Protein AF-A0A0A3ZST4-F1 (afdb_monomer)

Radius of gyration: 15.33 Å; Cα contacts (8 Å, |Δi|>4): 61; chains: 1; bounding box: 29×17×48 Å

Sequence (68 aa):
MSGIIFHGITAAVFLIMGLSAGAGLLFHGHEYTAGQFWNMVGLCVASGLAWLWAATQAKDAWYIMKSR

Nearest PDB structures (foldseek):
  7a0g-assembly1_DDD  TM=6.260E-01  e=1.932E+00  Serratia marcescens
  6tz9-assembly1_A  TM=8.528E-01  e=7.374E+00  Homo sapiens

Foldseek 3Di:
DVLLVVLVVQLVVLVVQLVVLVCCCVPPVVVDDPVSNVVSVVSNVVSVVSNVVSVVSSVVVVVVVVVD

pLDDT: mean 93.72, std 6.31, range [64.81, 97.94]

Mean predicted aligned error: 3.56 Å

Secondary structure (DSSP, 8-state):
-HHHHHHHHHHHHHHHHHHHHHHHHHHHGGGS-HHHHHHHHHHHHHHHHHHHHHHHHHHHHHHHHHT-

Organism: NCBI:txid371042

Structure (mmCIF, N/CA/C/O backbone):
data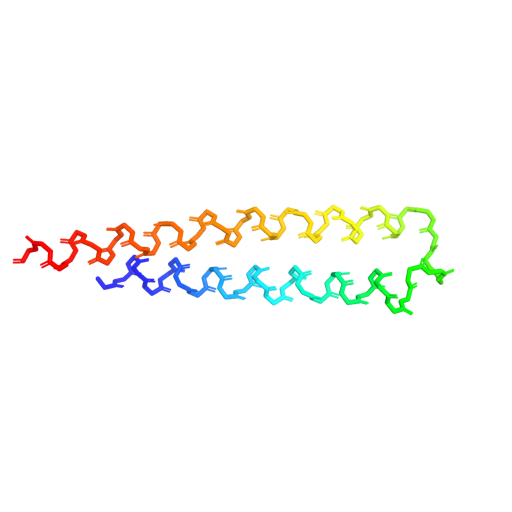_AF-A0A0A3ZST4-F1
#
_entry.id   AF-A0A0A3ZST4-F1
#
loop_
_atom_site.group_PDB
_atom_site.id
_atom_site.type_symbol
_atom_site.label_atom_id
_atom_site.label_alt_id
_atom_site.label_comp_id
_atom_site.label_asym_id
_atom_site.label_entity_id
_atom_site.label_seq_id
_atom_site.pdbx_PDB_ins_code
_atom_site.Cartn_x
_atom_site.Cartn_y
_atom_site.Cartn_z
_atom_site.occupancy
_atom_site.B_iso_or_equiv
_atom_site.auth_seq_id
_atom_site.auth_comp_id
_atom_site.auth_asym_id
_atom_site.auth_atom_id
_atom_site.pdbx_PDB_model_num
ATOM 1 N N . MET A 1 1 ? -18.859 -2.741 15.012 1.00 64.81 1 MET A N 1
ATOM 2 C CA . MET A 1 1 ? -19.150 -3.549 13.804 1.00 64.81 1 MET A CA 1
ATOM 3 C C . MET A 1 1 ? -18.992 -2.767 12.501 1.00 64.81 1 MET A C 1
ATOM 5 O O . MET A 1 1 ? -18.158 -3.177 11.708 1.00 64.81 1 MET A O 1
ATOM 9 N N . SER A 1 2 ? -19.694 -1.646 12.274 1.00 77.50 2 SER A N 1
ATOM 10 C CA . SER A 1 2 ? -19.604 -0.879 11.009 1.00 77.50 2 SER A CA 1
ATOM 11 C C . SER A 1 2 ? -18.181 -0.430 10.640 1.00 77.50 2 SER A C 1
ATOM 13 O O . SER A 1 2 ? -17.764 -0.629 9.505 1.00 77.50 2 SER A O 1
ATOM 15 N N . GLY A 1 3 ? -17.401 0.084 11.601 1.00 82.00 3 GLY A N 1
ATOM 16 C CA . GLY A 1 3 ? -16.004 0.482 11.363 1.00 82.00 3 GLY A CA 1
ATOM 17 C C . GLY A 1 3 ? -15.078 -0.686 10.998 1.00 82.00 3 GLY A C 1
ATOM 18 O O . GLY A 1 3 ? -14.256 -0.563 10.098 1.00 82.00 3 GLY A O 1
ATOM 19 N N . ILE A 1 4 ? -15.259 -1.851 11.629 1.00 89.38 4 ILE A N 1
ATOM 20 C CA . ILE A 1 4 ? -14.466 -3.061 11.347 1.00 89.38 4 ILE A CA 1
ATOM 21 C C . ILE A 1 4 ? -14.727 -3.537 9.914 1.00 89.38 4 ILE A C 1
ATOM 23 O O . ILE A 1 4 ? -13.788 -3.823 9.178 1.00 89.38 4 ILE A O 1
ATOM 27 N N . ILE A 1 5 ? -16.001 -3.578 9.509 1.00 90.56 5 ILE A N 1
ATOM 28 C CA . ILE A 1 5 ? -16.412 -3.993 8.162 1.00 90.56 5 ILE A CA 1
ATOM 29 C C . ILE A 1 5 ? -15.885 -3.005 7.118 1.00 90.56 5 ILE A C 1
ATOM 31 O O . ILE A 1 5 ? -15.291 -3.425 6.130 1.00 90.56 5 ILE A O 1
ATOM 35 N N . PHE A 1 6 ? -16.041 -1.700 7.355 1.00 91.88 6 PHE A N 1
ATOM 36 C CA . PHE A 1 6 ? -15.559 -0.666 6.439 1.00 91.88 6 PHE A CA 1
ATOM 37 C C . PHE A 1 6 ? -14.043 -0.752 6.222 1.00 91.88 6 PHE A C 1
ATOM 39 O O . PHE A 1 6 ? -13.582 -0.837 5.082 1.00 91.88 6 PHE A O 1
ATOM 46 N N . HIS A 1 7 ? -13.263 -0.785 7.305 1.00 93.12 7 HIS A N 1
ATOM 47 C CA . HIS A 1 7 ? -11.807 -0.873 7.216 1.00 93.12 7 HIS A CA 1
ATOM 48 C C . HIS A 1 7 ? -11.340 -2.222 6.655 1.00 93.12 7 HIS A C 1
ATOM 50 O O . HIS A 1 7 ? -10.395 -2.252 5.873 1.00 93.12 7 HIS A O 1
ATOM 56 N N . GLY A 1 8 ? -12.034 -3.322 6.966 1.00 92.44 8 GLY A N 1
ATOM 57 C CA . GLY A 1 8 ? -11.750 -4.642 6.401 1.00 92.44 8 GLY A CA 1
ATOM 58 C C . GLY A 1 8 ? -11.964 -4.707 4.885 1.00 92.44 8 GLY A C 1
ATOM 59 O O . GLY A 1 8 ? -11.083 -5.171 4.164 1.00 92.44 8 GLY A O 1
ATOM 60 N N . ILE A 1 9 ? -13.091 -4.187 4.383 1.00 94.88 9 ILE A N 1
ATOM 61 C CA . ILE A 1 9 ? -13.362 -4.110 2.936 1.00 94.88 9 ILE A CA 1
ATOM 62 C C . ILE A 1 9 ? -12.341 -3.195 2.255 1.00 94.88 9 ILE A C 1
ATOM 64 O O . ILE A 1 9 ? -11.783 -3.556 1.222 1.00 94.88 9 ILE A O 1
ATOM 68 N N . THR A 1 10 ? -12.050 -2.041 2.859 1.00 94.75 10 THR A N 1
ATOM 69 C CA . THR A 1 10 ? -11.052 -1.092 2.342 1.00 94.75 10 THR A CA 1
ATOM 70 C C . THR A 1 10 ? -9.678 -1.752 2.221 1.00 94.75 10 THR A C 1
ATOM 72 O O . THR A 1 10 ? -9.034 -1.656 1.177 1.00 94.75 10 THR A O 1
ATOM 75 N N . ALA A 1 11 ? -9.252 -2.488 3.251 1.00 96.12 11 ALA A N 1
ATOM 76 C CA . ALA A 1 11 ? -8.001 -3.235 3.242 1.00 96.12 11 ALA A CA 1
ATOM 77 C C . ALA A 1 11 ? -7.977 -4.275 2.109 1.00 96.12 11 ALA A C 1
ATOM 79 O O . ALA A 1 11 ? -7.009 -4.333 1.355 1.00 96.12 11 ALA A O 1
ATOM 80 N N . ALA A 1 12 ? -9.048 -5.054 1.942 1.00 97.00 12 ALA A N 1
ATOM 81 C CA . ALA A 1 12 ? -9.133 -6.058 0.883 1.00 97.00 12 ALA A CA 1
ATOM 82 C C . ALA A 1 12 ? -9.043 -5.437 -0.522 1.00 97.00 12 ALA A C 1
ATOM 84 O O . ALA A 1 12 ? -8.309 -5.937 -1.373 1.00 97.00 12 ALA A O 1
ATOM 85 N N . VAL A 1 13 ? -9.738 -4.322 -0.756 1.00 97.69 13 VAL A N 1
ATOM 86 C CA . VAL A 1 13 ? -9.723 -3.612 -2.043 1.00 97.69 13 VAL A CA 1
ATOM 87 C C . VAL A 1 13 ? -8.318 -3.117 -2.390 1.00 97.69 13 VAL A C 1
ATOM 89 O O . VAL A 1 13 ? -7.833 -3.365 -3.496 1.00 97.69 13 VAL A O 1
ATOM 92 N N . PHE A 1 14 ? -7.630 -2.467 -1.448 1.00 97.69 14 PHE A N 1
ATOM 93 C CA . PHE A 1 14 ? -6.266 -1.990 -1.682 1.00 97.69 14 PHE A CA 1
ATOM 94 C C . PHE A 1 14 ? -5.252 -3.128 -1.817 1.00 97.69 14 PHE A C 1
ATOM 96 O O . PHE A 1 14 ? -4.332 -3.023 -2.624 1.00 97.69 14 PHE A O 1
ATOM 103 N N . LEU A 1 15 ? -5.444 -4.245 -1.113 1.00 97.56 15 LEU A N 1
ATOM 104 C CA . LEU A 1 15 ? -4.620 -5.436 -1.310 1.00 97.56 15 LEU A CA 1
ATOM 105 C C . LEU A 1 15 ? -4.747 -5.966 -2.744 1.00 97.56 15 LEU A C 1
ATOM 107 O O . LEU A 1 15 ? -3.734 -6.193 -3.401 1.00 97.56 15 LEU A O 1
ATOM 111 N N . ILE A 1 16 ? -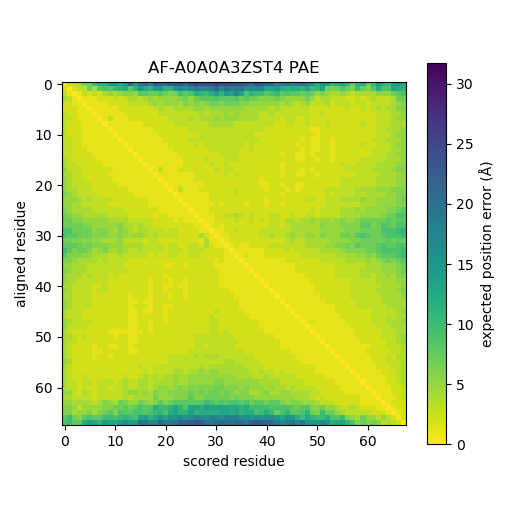5.974 -6.119 -3.251 1.00 97.94 16 ILE A N 1
ATOM 112 C CA . ILE A 1 16 ? -6.223 -6.612 -4.615 1.00 97.94 16 ILE A CA 1
ATOM 113 C C . ILE A 1 16 ? -5.609 -5.667 -5.652 1.00 97.94 16 ILE A C 1
ATOM 115 O O . ILE A 1 16 ? -4.935 -6.129 -6.574 1.00 97.94 16 ILE A O 1
ATOM 119 N N . MET A 1 17 ? -5.793 -4.353 -5.494 1.00 96.75 17 MET A N 1
ATOM 120 C CA . MET A 1 17 ? -5.187 -3.364 -6.392 1.00 96.75 17 MET A CA 1
ATOM 121 C C . MET A 1 17 ? -3.657 -3.423 -6.367 1.00 96.75 17 MET A C 1
ATOM 123 O O . MET A 1 17 ? -3.033 -3.463 -7.427 1.00 96.75 17 MET A O 1
ATOM 127 N N . GLY A 1 18 ? -3.054 -3.491 -5.176 1.00 96.94 18 GLY A N 1
ATOM 128 C CA . GLY A 1 18 ? -1.604 -3.588 -5.020 1.00 96.94 18 GLY A CA 1
ATOM 129 C C . GLY A 1 18 ? -1.034 -4.853 -5.657 1.00 96.94 18 GLY A C 1
ATOM 130 O O . GLY A 1 18 ? -0.072 -4.775 -6.415 1.00 96.94 18 GLY A O 1
ATOM 131 N N . LEU A 1 19 ? -1.667 -6.007 -5.425 1.00 97.38 19 LEU A N 1
ATOM 132 C CA . LEU A 1 19 ? -1.264 -7.278 -6.033 1.00 97.38 19 LEU A CA 1
ATOM 133 C C . LEU A 1 19 ? -1.428 -7.271 -7.554 1.00 97.38 19 LEU A C 1
ATOM 135 O O . LEU A 1 19 ? -0.561 -7.784 -8.252 1.00 97.38 19 LEU A O 1
ATOM 139 N N . SER A 1 20 ? -2.496 -6.665 -8.074 1.00 96.81 20 SER A N 1
ATOM 140 C CA . SER A 1 20 ? -2.724 -6.561 -9.522 1.00 96.81 20 SER A CA 1
ATOM 141 C C . SER A 1 20 ? -1.657 -5.692 -10.193 1.00 96.81 20 SER A C 1
ATOM 143 O O . SER A 1 20 ? -1.087 -6.084 -11.209 1.00 96.81 20 SER A O 1
ATOM 145 N N . ALA A 1 21 ? -1.330 -4.542 -9.593 1.00 96.56 21 ALA A N 1
ATOM 146 C CA . ALA A 1 21 ? -0.258 -3.672 -10.072 1.00 96.56 21 ALA A CA 1
ATOM 147 C C . ALA A 1 21 ? 1.116 -4.358 -9.971 1.00 96.56 21 ALA A C 1
ATOM 149 O O . ALA A 1 21 ? 1.893 -4.331 -10.924 1.00 96.56 21 ALA A O 1
ATOM 150 N N . GLY A 1 22 ? 1.391 -5.034 -8.851 1.00 96.88 22 GLY A N 1
ATOM 151 C CA . GLY A 1 22 ? 2.614 -5.809 -8.641 1.00 96.88 22 GLY A CA 1
ATOM 152 C C . GLY A 1 22 ? 2.775 -6.956 -9.641 1.00 96.88 22 GLY A C 1
ATOM 153 O O . GLY A 1 22 ? 3.844 -7.114 -10.225 1.00 96.88 22 GLY A O 1
ATOM 154 N N . ALA A 1 23 ? 1.708 -7.712 -9.908 1.00 97.38 23 ALA A N 1
ATOM 155 C CA . ALA A 1 23 ? 1.697 -8.751 -10.935 1.00 97.38 23 ALA A CA 1
ATOM 156 C C . ALA A 1 23 ? 1.955 -8.159 -12.328 1.00 97.38 23 ALA A C 1
ATOM 158 O O . ALA A 1 23 ? 2.779 -8.683 -13.074 1.00 97.38 23 ALA A O 1
ATOM 159 N N . GLY A 1 24 ? 1.327 -7.025 -12.652 1.00 96.62 24 GLY A N 1
ATOM 160 C CA . GLY A 1 24 ? 1.586 -6.303 -13.896 1.00 96.62 24 GLY A CA 1
ATOM 161 C C . GLY A 1 24 ? 3.051 -5.882 -14.047 1.00 96.62 24 GLY A C 1
ATOM 162 O O . GLY A 1 24 ? 3.612 -6.018 -15.128 1.00 96.62 24 GLY A O 1
ATOM 163 N N . LEU A 1 25 ? 3.698 -5.418 -12.975 1.00 97.25 25 LEU A N 1
ATOM 164 C CA . LEU A 1 25 ? 5.129 -5.091 -12.992 1.00 97.25 25 LEU A CA 1
ATOM 165 C C . LEU A 1 25 ? 6.007 -6.326 -13.199 1.00 97.25 25 LEU A C 1
ATOM 167 O O . LEU A 1 25 ? 6.948 -6.273 -13.986 1.00 97.25 25 LEU A O 1
ATOM 171 N N . LEU A 1 26 ? 5.705 -7.424 -12.502 1.00 97.31 26 LEU A N 1
ATOM 172 C CA . LEU A 1 26 ? 6.504 -8.650 -12.540 1.00 97.31 26 LEU A CA 1
ATOM 173 C C . LEU A 1 26 ? 6.417 -9.369 -13.887 1.00 97.31 26 LEU A C 1
ATOM 175 O O . LEU A 1 26 ? 7.433 -9.843 -14.386 1.00 97.31 26 LEU A O 1
ATOM 179 N N . PHE A 1 27 ? 5.219 -9.457 -14.465 1.00 97.12 27 PHE A N 1
ATOM 180 C CA . P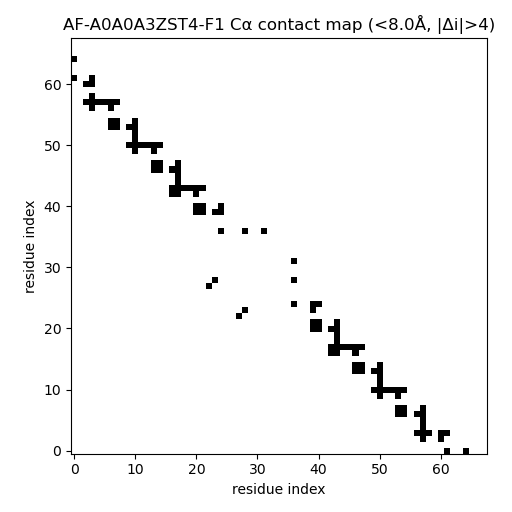HE A 1 27 ? 4.991 -10.235 -15.683 1.00 97.12 27 PHE A CA 1
ATOM 181 C C . PHE A 1 27 ? 5.048 -9.396 -16.959 1.00 97.12 27 PHE A C 1
ATOM 183 O O . PHE A 1 27 ? 5.399 -9.927 -18.010 1.00 97.12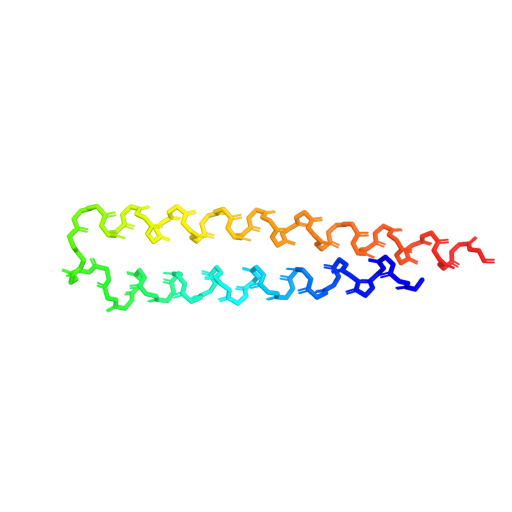 27 PHE A O 1
ATOM 190 N N . HIS A 1 28 ? 4.714 -8.103 -16.893 1.00 95.62 28 HIS A N 1
ATOM 191 C CA . HIS A 1 28 ? 4.568 -7.246 -18.079 1.00 95.62 28 HIS A CA 1
ATOM 192 C C . HIS A 1 28 ? 5.383 -5.950 -18.000 1.00 95.62 28 HIS A C 1
ATOM 194 O O . HIS A 1 28 ? 5.314 -5.125 -18.907 1.00 95.62 28 HIS A O 1
ATOM 200 N N . GLY A 1 29 ? 6.223 -5.774 -16.973 1.00 92.06 29 GLY A N 1
ATOM 201 C CA . GLY A 1 29 ? 7.008 -4.552 -16.781 1.00 92.06 29 GLY A CA 1
ATOM 202 C C . GLY A 1 29 ? 7.890 -4.173 -17.975 1.00 92.06 29 GLY A C 1
ATOM 203 O O . GLY A 1 29 ? 8.062 -2.989 -18.242 1.00 92.06 29 GLY A O 1
ATOM 204 N N . HIS A 1 30 ? 8.391 -5.155 -18.733 1.00 93.69 30 HIS A N 1
ATOM 205 C CA . HIS A 1 30 ? 9.193 -4.912 -19.938 1.00 93.69 30 HIS A CA 1
ATOM 206 C C . HIS A 1 30 ? 8.391 -4.386 -21.144 1.00 93.69 30 HIS A C 1
ATOM 208 O O . HIS A 1 30 ? 8.986 -3.864 -22.081 1.00 93.69 30 HIS A O 1
ATOM 214 N N . GLU A 1 31 ? 7.057 -4.515 -21.132 1.00 96.56 31 GLU A N 1
ATOM 215 C CA . GLU A 1 31 ? 6.175 -4.028 -22.208 1.00 96.56 31 GLU A CA 1
ATOM 216 C C . GLU A 1 31 ? 5.729 -2.588 -21.944 1.00 96.56 31 GLU A C 1
ATOM 218 O O . GLU A 1 31 ? 5.211 -1.905 -22.827 1.00 96.56 31 GLU A O 1
ATOM 223 N N . TYR A 1 32 ? 5.912 -2.118 -20.710 1.00 95.94 32 TYR A N 1
ATOM 224 C CA . TYR A 1 32 ? 5.491 -0.796 -20.295 1.00 95.94 32 TYR A CA 1
ATOM 225 C C . TYR A 1 32 ? 6.468 0.265 -20.778 1.00 95.94 32 TYR A C 1
ATOM 227 O O . TYR A 1 32 ? 7.686 0.166 -20.627 1.00 95.94 32 TYR A O 1
ATOM 235 N N . THR A 1 33 ? 5.911 1.366 -21.273 1.00 96.88 33 THR A N 1
ATOM 236 C CA . THR A 1 33 ? 6.669 2.613 -21.370 1.00 96.88 33 THR A CA 1
ATOM 237 C C . THR A 1 33 ? 7.147 3.038 -19.979 1.00 96.88 33 THR A C 1
ATOM 239 O O . THR A 1 33 ? 6.521 2.712 -18.967 1.00 96.88 33 THR A O 1
ATOM 242 N N . ALA A 1 34 ? 8.220 3.831 -19.910 1.00 95.38 34 ALA A N 1
ATOM 243 C CA . ALA A 1 34 ? 8.767 4.291 -18.632 1.00 95.38 34 ALA A CA 1
ATOM 244 C C . ALA A 1 34 ? 7.699 4.940 -17.724 1.00 95.38 34 ALA A C 1
ATOM 246 O O . ALA A 1 34 ? 7.664 4.677 -16.524 1.00 95.38 34 ALA A O 1
ATOM 247 N N . GLY A 1 35 ? 6.782 5.730 -18.295 1.00 96.94 35 GLY A N 1
ATOM 248 C CA . GLY A 1 35 ? 5.680 6.338 -17.544 1.00 96.94 35 GLY A CA 1
ATOM 249 C C . GLY A 1 35 ? 4.676 5.316 -16.999 1.00 96.94 35 GLY A C 1
ATOM 250 O O . GLY A 1 35 ? 4.300 5.384 -15.832 1.00 96.94 35 GLY A O 1
ATOM 251 N N . GLN A 1 36 ? 4.270 4.334 -17.809 1.00 96.50 36 GLN A N 1
ATOM 252 C CA . GLN A 1 36 ? 3.363 3.265 -17.369 1.00 96.50 36 GLN A CA 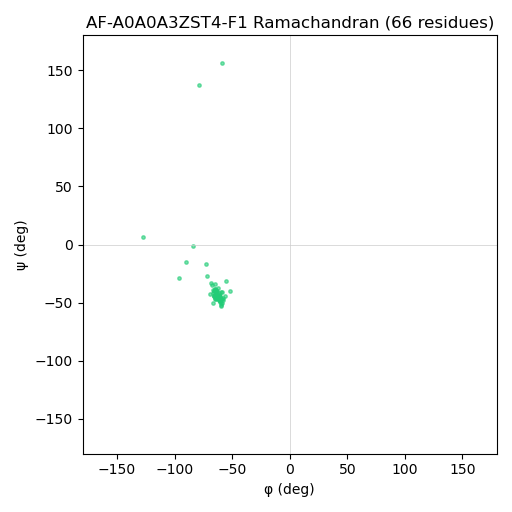1
ATOM 253 C C . GLN A 1 36 ? 3.988 2.405 -16.269 1.00 96.50 36 GLN A C 1
ATOM 255 O O . GLN A 1 36 ? 3.309 2.072 -15.298 1.00 96.50 36 GLN A O 1
ATOM 260 N N . PHE A 1 37 ? 5.282 2.101 -16.388 1.00 96.88 37 PHE A N 1
ATOM 261 C CA . PHE A 1 37 ? 6.019 1.355 -15.375 1.00 96.88 37 PHE A CA 1
ATOM 262 C C . PHE A 1 37 ? 5.993 2.087 -14.032 1.00 96.88 37 PHE A C 1
ATOM 264 O O . PHE A 1 37 ? 5.544 1.529 -13.033 1.00 96.88 37 PHE A O 1
ATOM 271 N N . TRP A 1 38 ? 6.382 3.365 -14.005 1.00 97.19 38 TRP A N 1
ATOM 272 C CA . TRP A 1 38 ? 6.383 4.150 -12.768 1.00 97.19 38 TRP A CA 1
ATOM 273 C C . TRP A 1 38 ? 4.986 4.371 -12.188 1.00 97.19 38 TRP A C 1
ATOM 275 O O . TRP A 1 38 ? 4.833 4.350 -10.968 1.00 97.19 38 TRP A O 1
ATOM 285 N N . ASN A 1 39 ? 3.957 4.499 -13.028 1.00 97.00 39 ASN A N 1
ATOM 286 C CA . ASN A 1 39 ? 2.571 4.551 -12.563 1.00 97.00 39 ASN A CA 1
ATOM 287 C C . ASN A 1 39 ? 2.155 3.246 -11.875 1.00 97.00 39 ASN A C 1
ATOM 289 O O . ASN A 1 39 ? 1.557 3.288 -10.802 1.00 97.00 39 ASN A O 1
ATOM 293 N N . MET A 1 40 ? 2.502 2.091 -12.448 1.00 97.06 40 MET A N 1
ATOM 294 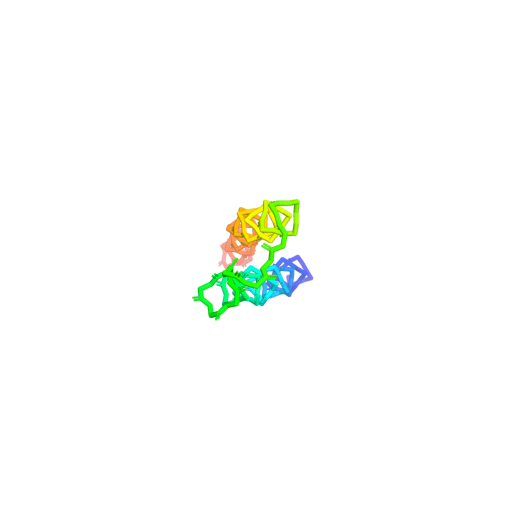C CA . MET A 1 40 ? 2.227 0.789 -11.835 1.00 97.06 40 MET A CA 1
ATOM 295 C C . MET A 1 40 ? 3.016 0.590 -10.535 1.00 97.06 40 MET A C 1
ATOM 297 O O . MET A 1 40 ? 2.450 0.109 -9.555 1.00 97.06 40 MET A O 1
ATOM 301 N N . VAL A 1 41 ? 4.283 1.022 -10.478 1.00 97.56 41 VAL A N 1
ATOM 302 C CA . VAL A 1 41 ? 5.079 1.038 -9.234 1.00 97.56 41 VAL A CA 1
ATOM 303 C C . VAL A 1 41 ? 4.396 1.901 -8.178 1.00 97.56 41 VAL A C 1
ATOM 305 O O . VAL A 1 41 ? 4.176 1.443 -7.058 1.00 97.56 41 VAL A O 1
ATOM 308 N N . GLY A 1 42 ? 4.010 3.125 -8.540 1.00 97.50 42 GLY A N 1
ATOM 309 C CA . GLY A 1 42 ? 3.319 4.049 -7.646 1.00 97.50 42 GLY A CA 1
ATOM 310 C C . GLY A 1 42 ? 2.007 3.470 -7.120 1.00 97.50 42 GLY A C 1
ATOM 311 O O . GLY A 1 42 ? 1.776 3.485 -5.913 1.00 97.50 42 GLY A O 1
ATOM 312 N N . LEU A 1 43 ? 1.185 2.893 -8.000 1.00 96.88 43 LEU A N 1
ATOM 313 C CA . LEU A 1 43 ? -0.064 2.224 -7.629 1.00 96.88 43 LEU A CA 1
ATOM 314 C C . LEU A 1 43 ? 0.176 1.042 -6.689 1.00 96.88 43 LEU A C 1
ATOM 316 O O . LEU A 1 43 ? -0.532 0.914 -5.691 1.00 96.88 43 LEU A O 1
ATOM 320 N N . CYS A 1 44 ? 1.179 0.208 -6.970 1.00 97.62 44 CYS A N 1
ATOM 321 C CA . CYS A 1 44 ? 1.537 -0.932 -6.131 1.00 97.62 44 CYS A CA 1
ATOM 322 C C . CYS A 1 44 ? 1.929 -0.478 -4.717 1.00 97.62 44 CYS A C 1
ATOM 324 O O . CYS A 1 44 ? 1.396 -0.982 -3.728 1.00 97.62 44 CYS A O 1
ATOM 326 N N . VAL A 1 45 ? 2.820 0.513 -4.615 1.00 97.62 45 VAL A N 1
ATOM 327 C CA . VAL A 1 45 ? 3.311 1.036 -3.331 1.00 97.62 45 VAL A CA 1
ATOM 328 C C . VAL A 1 45 ? 2.199 1.740 -2.556 1.00 97.62 45 VAL A C 1
ATOM 330 O O . VAL A 1 45 ? 1.969 1.420 -1.390 1.00 97.62 45 VAL A O 1
ATOM 333 N N . ALA A 1 46 ? 1.477 2.664 -3.193 1.00 97.81 46 ALA A N 1
ATOM 334 C CA . ALA A 1 46 ? 0.408 3.419 -2.544 1.00 97.81 46 ALA A CA 1
ATOM 335 C C . ALA A 1 46 ? -0.713 2.498 -2.045 1.00 97.81 46 ALA A C 1
ATOM 337 O O . ALA A 1 46 ? -1.181 2.652 -0.917 1.00 97.81 46 ALA A O 1
ATOM 338 N N . SER A 1 47 ? -1.093 1.497 -2.844 1.00 97.19 47 SER A N 1
ATOM 339 C CA . SER A 1 47 ? -2.100 0.510 -2.443 1.00 97.19 47 SER A CA 1
ATOM 340 C C . SER A 1 47 ? -1.609 -0.363 -1.288 1.00 97.19 47 SER A C 1
ATOM 342 O O . SER A 1 47 ? -2.369 -0.626 -0.361 1.00 97.19 47 SER A O 1
ATOM 344 N N . GLY A 1 48 ? -0.331 -0.756 -1.276 1.00 97.44 48 GLY A N 1
ATOM 345 C CA . GLY A 1 48 ? 0.262 -1.483 -0.151 1.00 97.44 48 GLY A CA 1
ATOM 346 C C . GLY A 1 48 ? 0.216 -0.688 1.159 1.00 97.44 48 GLY A C 1
ATOM 347 O O . GLY A 1 48 ? -0.200 -1.217 2.190 1.00 97.44 48 GLY A O 1
ATOM 348 N N . LEU A 1 49 ? 0.568 0.601 1.119 1.00 97.62 49 LEU A N 1
ATOM 349 C CA . LEU A 1 49 ? 0.480 1.489 2.285 1.00 97.62 49 LEU A CA 1
ATOM 350 C C . LEU A 1 49 ? -0.969 1.673 2.758 1.00 97.62 49 LEU A C 1
ATOM 352 O O . LEU A 1 49 ? -1.245 1.588 3.956 1.00 97.62 49 LEU A O 1
ATOM 356 N N . ALA A 1 50 ? -1.902 1.878 1.826 1.00 97.38 50 ALA A N 1
ATOM 357 C CA . ALA A 1 50 ? -3.322 2.025 2.134 1.00 97.38 50 ALA A CA 1
ATOM 358 C C . ALA A 1 50 ? -3.923 0.742 2.732 1.00 97.38 50 ALA A C 1
ATOM 360 O O . ALA A 1 50 ? -4.706 0.814 3.682 1.00 97.38 50 ALA A O 1
ATOM 361 N N . TRP A 1 51 ? -3.520 -0.430 2.233 1.00 97.38 51 TRP A N 1
ATOM 362 C CA . TRP A 1 51 ? -3.892 -1.726 2.801 1.00 97.38 51 TRP A CA 1
ATOM 363 C C . TRP A 1 51 ? -3.417 -1.862 4.248 1.00 97.38 51 TRP A C 1
ATOM 365 O O . TRP A 1 51 ? -4.229 -2.184 5.117 1.00 97.38 51 TRP A O 1
ATOM 375 N N . LEU A 1 52 ? -2.137 -1.581 4.518 1.00 97.19 52 LEU A N 1
ATOM 376 C CA . LEU A 1 52 ? -1.574 -1.659 5.868 1.00 97.19 52 LEU A CA 1
ATOM 377 C C . LEU A 1 52 ? -2.324 -0.744 6.836 1.00 97.19 52 LEU A C 1
ATOM 379 O O . LEU A 1 52 ? -2.739 -1.196 7.902 1.00 97.19 52 LEU A O 1
ATOM 383 N N . TRP A 1 53 ? -2.561 0.508 6.442 1.00 97.38 53 TRP A N 1
ATOM 384 C CA . TRP A 1 53 ? -3.315 1.462 7.253 1.00 97.38 53 TRP A CA 1
ATOM 385 C C . TRP A 1 53 ? -4.751 0.990 7.519 1.00 97.38 53 TRP A C 1
ATOM 387 O O . TRP A 1 53 ? -5.226 1.009 8.654 1.00 97.38 53 TRP A O 1
ATOM 397 N N . ALA A 1 54 ? -5.461 0.516 6.496 1.00 95.56 54 ALA A N 1
ATOM 398 C CA . ALA A 1 54 ? -6.827 0.035 6.671 1.00 95.56 54 ALA A CA 1
ATOM 399 C C . ALA A 1 54 ? -6.879 -1.218 7.564 1.00 95.56 54 ALA A C 1
ATOM 401 O O . ALA A 1 54 ? -7.753 -1.333 8.424 1.00 95.56 54 ALA A O 1
ATOM 402 N N . ALA A 1 55 ? -5.912 -2.128 7.428 1.00 94.19 55 ALA A N 1
ATOM 403 C CA . ALA A 1 55 ? -5.799 -3.309 8.275 1.00 94.19 55 ALA A CA 1
ATOM 404 C C . ALA A 1 55 ? -5.520 -2.946 9.744 1.00 94.19 55 ALA A C 1
ATOM 406 O O . ALA A 1 55 ? -6.123 -3.543 10.641 1.00 94.19 55 ALA A O 1
ATOM 407 N N . THR A 1 56 ? -4.670 -1.946 10.012 1.00 95.75 56 THR A N 1
ATOM 408 C CA . THR A 1 56 ? -4.437 -1.470 11.386 1.00 95.75 56 THR A CA 1
ATOM 409 C C . THR A 1 56 ? -5.704 -0.876 11.991 1.00 95.75 56 THR A C 1
ATOM 411 O O . THR A 1 56 ? -6.071 -1.262 13.098 1.00 95.75 56 THR A O 1
ATOM 414 N N . GLN A 1 57 ? -6.449 -0.060 11.239 1.00 95.12 57 GLN A N 1
ATOM 415 C CA . GLN A 1 57 ? -7.715 0.509 11.718 1.00 95.12 57 GLN A CA 1
ATOM 416 C C . GLN A 1 57 ? -8.776 -0.569 11.987 1.00 95.12 57 GLN A C 1
ATOM 418 O O . GLN A 1 57 ? -9.499 -0.503 12.982 1.00 95.12 57 GLN A O 1
ATOM 423 N N . ALA A 1 58 ? -8.863 -1.595 11.131 1.00 92.62 58 ALA A N 1
ATOM 424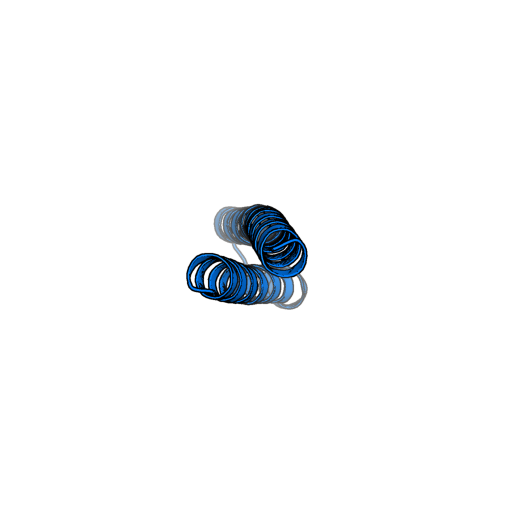 C CA . ALA A 1 58 ? -9.777 -2.718 11.333 1.00 92.62 58 ALA A CA 1
ATOM 425 C C . ALA A 1 58 ? -9.442 -3.501 12.613 1.00 92.62 58 ALA A C 1
ATOM 427 O O . ALA A 1 58 ? -10.342 -3.842 13.386 1.00 92.62 58 ALA A O 1
ATOM 428 N N . LYS A 1 59 ? -8.149 -3.754 12.853 1.00 92.38 59 LYS A N 1
ATOM 429 C CA . LYS A 1 59 ? -7.652 -4.437 14.054 1.00 92.38 59 LYS A CA 1
ATOM 430 C C . LYS A 1 59 ? -7.949 -3.633 15.319 1.00 92.38 59 LYS A C 1
ATOM 432 O O . LYS A 1 59 ? -8.440 -4.204 16.291 1.00 92.38 59 LYS A O 1
ATOM 437 N N . ASP A 1 60 ? -7.697 -2.330 15.304 1.00 91.94 60 ASP A N 1
ATOM 438 C CA . ASP A 1 60 ? -7.919 -1.471 16.469 1.00 91.94 60 ASP A CA 1
ATOM 439 C C . ASP A 1 60 ? -9.416 -1.364 16.792 1.00 91.94 60 ASP A C 1
ATOM 441 O O . ASP A 1 60 ? -9.826 -1.518 17.945 1.00 91.94 60 ASP A O 1
ATOM 445 N N . ALA A 1 61 ? -10.266 -1.232 15.768 1.00 89.88 61 ALA A N 1
ATOM 446 C CA . ALA A 1 61 ? -11.718 -1.258 15.932 1.00 89.88 61 ALA A CA 1
ATOM 447 C C . ALA A 1 61 ? -12.229 -2.606 16.475 1.00 89.88 61 ALA A C 1
ATOM 449 O O . ALA A 1 61 ? -13.159 -2.635 17.287 1.00 89.88 61 ALA A O 1
ATOM 450 N N . TRP A 1 62 ? -11.629 -3.724 16.052 1.00 89.69 62 TRP A N 1
ATOM 451 C CA . TRP A 1 62 ? -11.927 -5.050 16.596 1.00 89.69 62 TRP A CA 1
ATOM 452 C C . TRP A 1 62 ? -11.520 -5.163 18.066 1.00 89.69 62 TRP A C 1
ATOM 454 O O . TRP A 1 62 ? -12.297 -5.665 18.878 1.00 89.69 62 TRP A O 1
ATOM 464 N N . TYR A 1 63 ? -10.337 -4.659 18.422 1.00 89.19 63 TYR A N 1
ATOM 465 C CA . TYR A 1 63 ? -9.841 -4.684 19.795 1.00 89.19 63 TYR A CA 1
ATOM 466 C C . TYR A 1 63 ? -10.760 -3.906 20.742 1.00 89.19 63 TYR A C 1
ATOM 468 O O . TYR A 1 63 ? -11.181 -4.452 21.758 1.00 89.19 63 TYR A O 1
ATOM 476 N N . ILE A 1 64 ? -11.158 -2.686 20.362 1.00 87.81 64 ILE A N 1
ATOM 477 C CA . ILE A 1 64 ? -12.098 -1.853 21.134 1.00 87.81 64 ILE A CA 1
ATOM 478 C C . ILE A 1 64 ? -13.447 -2.556 21.322 1.00 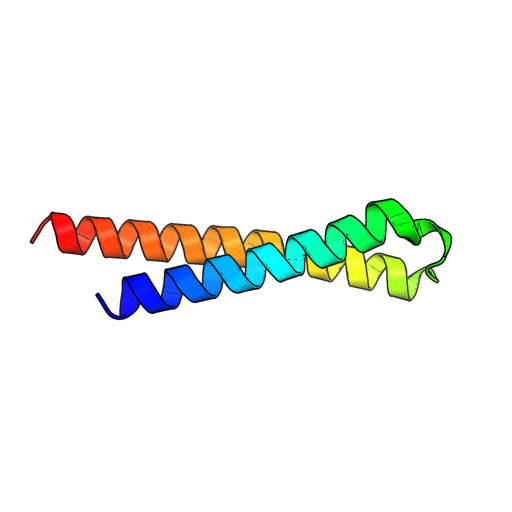87.81 64 ILE A C 1
ATOM 480 O O . ILE A 1 64 ? -14.040 -2.489 22.397 1.00 87.81 64 ILE A O 1
ATOM 484 N N . MET A 1 65 ? -13.948 -3.223 20.277 1.00 86.00 65 MET A N 1
ATOM 485 C 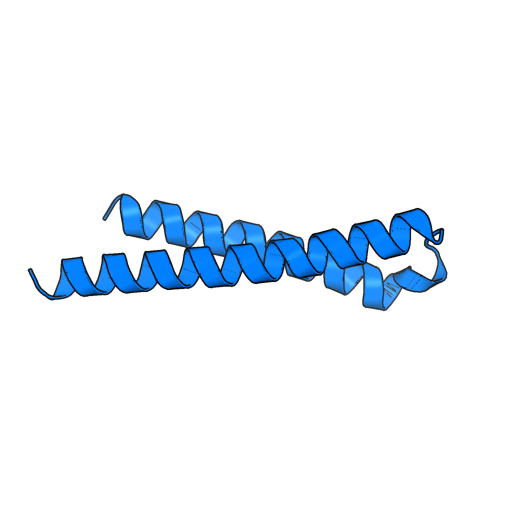CA . MET A 1 65 ? -15.198 -3.977 20.359 1.00 86.00 65 MET A CA 1
ATOM 486 C C . MET A 1 65 ? -15.078 -5.169 21.309 1.00 86.00 65 MET A C 1
ATOM 488 O O . MET A 1 65 ? -16.017 -5.436 22.041 1.00 86.00 65 MET A O 1
ATOM 492 N N . LYS A 1 66 ? -13.944 -5.878 21.298 1.00 85.75 66 LYS A N 1
ATOM 493 C CA . LYS A 1 66 ? -13.707 -7.034 22.172 1.00 85.75 66 LYS A CA 1
ATOM 494 C C . LYS A 1 66 ? -13.485 -6.640 23.637 1.00 85.75 66 LYS A C 1
ATOM 496 O O . LYS A 1 66 ? -13.731 -7.454 24.518 1.00 85.75 66 LYS A O 1
ATOM 501 N N . SER A 1 67 ? -12.986 -5.432 23.895 1.00 80.38 67 SER A N 1
ATOM 502 C CA . SER A 1 67 ? -12.782 -4.902 25.250 1.00 80.38 67 SER A CA 1
ATOM 503 C C . SER A 1 67 ? -14.031 -4.261 25.872 1.00 80.38 67 SER A C 1
ATOM 505 O O . SER A 1 67 ? -13.945 -3.759 26.990 1.00 80.38 67 SER A O 1
ATOM 507 N N . ARG A 1 68 ? -15.153 -4.217 25.145 1.00 70.06 68 ARG A N 1
ATOM 508 C CA . ARG A 1 68 ? -16.473 -3.809 25.644 1.00 70.06 68 ARG A CA 1
ATOM 509 C C . ARG A 1 68 ? -17.331 -5.037 25.905 1.00 70.06 68 ARG A C 1
ATOM 511 O O . ARG A 1 68 ? -18.116 -4.964 26.871 1.00 70.06 68 ARG A O 1
#

Solvent-accessible surface area (backbone atoms only — not comparable to full-atom values): 3402 Å² total; per-residue (Å²): 108,72,65,29,54,52,23,44,52,50,15,52,53,24,43,52,51,13,52,53,28,44,48,45,48,74,77,43,37,90,78,42,53,74,68,55,39,52,50,33,51,49,46,19,52,53,21,47,53,49,15,53,53,23,45,51,54,17,51,53,47,47,49,57,60,72,77,105